Protein AF-A0A8X6HW70-F1 (afdb_monomer)

Mean predicted aligned error: 6.81 Å

Foldseek 3Di:
DDPALAKEWEWEWDDDPQWTKIFTKIWDADPVPGIDIGTLDIDTWNDQALVRLVVVVCVSCVVVVNPSRYPYYDYPPDCSNVNDPPPPPPPPPD

Secondary structure (DSSP, 8-state):
----S-EEEEE--EEETTEEEEEEEEEEEETTTEEEEEEEEEEEES---HHHHHHHHHHHHHHTT-GGGEEEEE--S-HHHH------S-SS--

Sequence (94 aa):
MIKSNCITILNDASNHGNKKIYPIVMRYFQPYVGVQVKILDLQDQPGETSDINVNYLNQVLTNNNLTAKVVAFCGDNANVNFGGAALGEELTMR

Nearest PDB structures (foldseek):
  8qlp-assembly1_J  TM=4.579E-01  e=4.778E-02  Bacillales bacterium
  4nca-assembly1_A  TM=5.567E-01  e=1.914E+00  Thermus thermophilus
  3u3g-assembly3_C  TM=4.073E-01  e=6.609E-01  uncultured organism
  2g3t-assembly1_A  TM=2.672E-01  e=4.834E-01  Homo sapiens
  2fxf-assembly1_B  TM=2.689E-01  e=1.090E+00  Homo sapiens

Structure (mmCIF, N/CA/C/O backbone):
data_AF-A0A8X6HW70-F1
#
_entry.id   AF-A0A8X6HW70-F1
#
loop_
_atom_site.group_PDB
_atom_site.id
_atom_site.type_symbol
_atom_site.label_atom_id
_atom_site.label_alt_id
_atom_site.label_comp_id
_atom_site.label_asym_id
_ato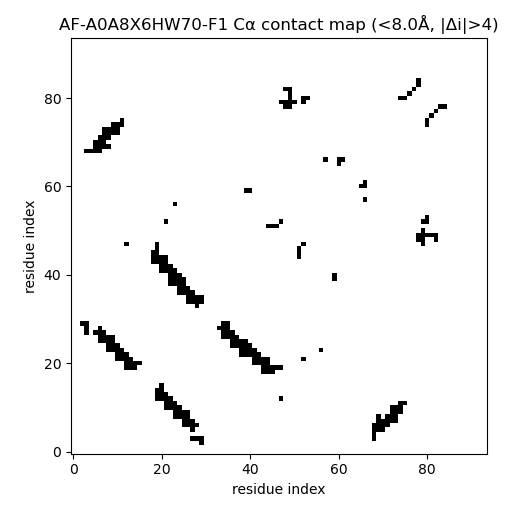m_site.label_entity_id
_atom_site.label_seq_id
_atom_site.pdbx_PDB_ins_code
_atom_site.Cartn_x
_atom_site.Cartn_y
_atom_site.Cartn_z
_atom_site.occupancy
_atom_site.B_iso_or_equiv
_atom_site.auth_seq_id
_atom_site.auth_comp_id
_atom_site.auth_asym_id
_atom_site.auth_atom_id
_atom_site.pdbx_PDB_model_num
ATOM 1 N N . MET A 1 1 ? -19.087 4.559 2.712 1.00 57.62 1 MET A N 1
ATOM 2 C CA . MET A 1 1 ? -17.918 5.104 3.440 1.00 57.62 1 MET A CA 1
ATOM 3 C C . MET A 1 1 ? -17.355 4.061 4.396 1.00 57.62 1 MET A C 1
ATOM 5 O O . MET A 1 1 ? -18.130 3.396 5.077 1.00 57.62 1 MET A O 1
ATOM 9 N N . ILE A 1 2 ? -16.029 3.906 4.435 1.00 71.75 2 ILE A N 1
ATOM 10 C CA . ILE A 1 2 ? -15.323 2.970 5.327 1.00 71.75 2 ILE A CA 1
ATOM 11 C C . ILE A 1 2 ? -15.385 3.498 6.768 1.00 71.75 2 ILE A C 1
ATOM 13 O O . ILE A 1 2 ? -14.785 4.528 7.082 1.00 71.75 2 ILE A O 1
ATOM 17 N N . LYS A 1 3 ? -16.104 2.785 7.646 1.00 78.06 3 LYS A N 1
ATOM 18 C CA . LYS A 1 3 ? -16.252 3.089 9.085 1.00 78.06 3 LYS A CA 1
ATOM 19 C C . LYS A 1 3 ? -15.080 2.545 9.920 1.00 78.06 3 LYS A C 1
ATOM 21 O O . LYS A 1 3 ? -15.288 1.953 10.971 1.00 78.06 3 LYS A O 1
ATOM 26 N N . SER A 1 4 ? -13.858 2.697 9.420 1.00 85.31 4 SER A N 1
ATOM 27 C CA . SER A 1 4 ? -12.634 2.370 10.154 1.00 85.31 4 SER A CA 1
ATOM 28 C C . SER A 1 4 ? -11.713 3.584 10.171 1.00 85.31 4 SER A C 1
ATOM 30 O O . SER A 1 4 ? -11.683 4.357 9.203 1.00 85.31 4 SER A O 1
ATOM 32 N N . ASN A 1 5 ? -10.982 3.733 11.275 1.00 89.94 5 ASN A N 1
ATOM 33 C CA . ASN A 1 5 ? -9.925 4.730 11.441 1.00 89.94 5 ASN A CA 1
ATOM 34 C C . ASN A 1 5 ? -8.583 4.223 10.904 1.00 89.94 5 ASN A C 1
ATOM 36 O O . ASN A 1 5 ? -7.764 5.027 10.481 1.00 89.94 5 ASN A O 1
ATOM 40 N N . CYS A 1 6 ? -8.396 2.901 10.873 1.00 95.38 6 CYS A N 1
ATOM 41 C CA . CYS A 1 6 ? -7.152 2.261 10.465 1.00 95.38 6 CYS A CA 1
ATOM 42 C C . CYS A 1 6 ? -7.420 1.276 9.328 1.00 95.38 6 CYS A C 1
ATOM 44 O O . CYS A 1 6 ? -8.351 0.462 9.403 1.00 95.38 6 CYS A O 1
ATOM 46 N N . ILE A 1 7 ? -6.604 1.339 8.282 1.00 96.88 7 ILE A N 1
ATOM 47 C CA . ILE A 1 7 ? -6.639 0.405 7.159 1.00 96.88 7 ILE A CA 1
ATOM 48 C C . ILE A 1 7 ? -5.229 -0.108 6.866 1.00 96.88 7 ILE A C 1
ATOM 50 O O . ILE A 1 7 ? -4.239 0.610 7.015 1.00 96.88 7 ILE A O 1
ATOM 54 N N . THR A 1 8 ? -5.147 -1.359 6.432 1.00 97.69 8 THR A N 1
ATOM 55 C CA . THR A 1 8 ? -3.946 -1.932 5.825 1.00 97.69 8 THR A CA 1
ATOM 56 C C . THR A 1 8 ? -4.147 -1.977 4.320 1.00 97.69 8 THR A C 1
ATOM 58 O O . THR A 1 8 ? -5.196 -2.438 3.867 1.00 97.69 8 THR A O 1
ATOM 61 N N . ILE A 1 9 ? -3.152 -1.537 3.560 1.00 97.06 9 ILE A N 1
ATOM 62 C CA . ILE A 1 9 ? -3.104 -1.749 2.116 1.00 97.06 9 ILE A CA 1
ATOM 63 C C . ILE A 1 9 ? -2.374 -3.056 1.840 1.00 97.06 9 ILE A C 1
ATOM 65 O O . ILE A 1 9 ? -1.312 -3.304 2.406 1.00 97.06 9 ILE A O 1
ATOM 69 N N . LEU A 1 10 ? -2.969 -3.896 1.004 1.00 95.38 10 LEU A N 1
ATOM 70 C CA . LEU A 1 10 ? -2.357 -5.092 0.448 1.00 95.38 10 LEU A CA 1
ATOM 71 C C . LEU A 1 10 ? -2.187 -4.823 -1.046 1.00 95.38 10 LEU A C 1
ATOM 73 O O . LEU A 1 10 ? -3.165 -4.505 -1.726 1.00 95.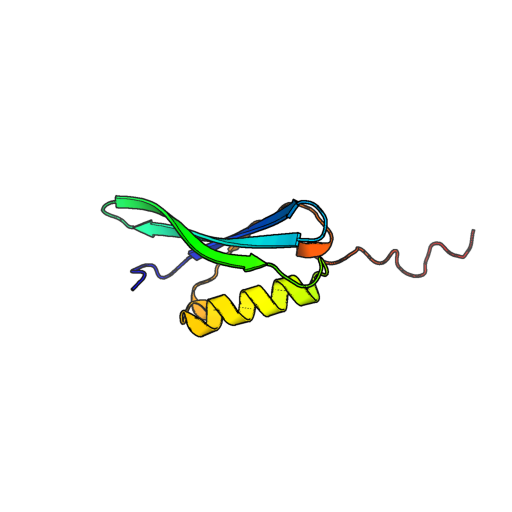38 10 LEU A O 1
ATOM 77 N N . ASN A 1 11 ? -0.954 -4.904 -1.519 1.00 90.50 11 ASN A N 1
ATOM 78 C CA . ASN A 1 11 ? -0.592 -4.650 -2.899 1.00 90.50 11 ASN A CA 1
ATOM 79 C C . ASN A 1 11 ? 0.133 -5.868 -3.452 1.00 90.50 11 ASN A C 1
ATOM 81 O O . ASN A 1 11 ? 1.004 -6.432 -2.791 1.00 90.50 11 ASN A O 1
ATOM 85 N N . ASP A 1 12 ? -0.234 -6.242 -4.664 1.00 85.88 12 ASP A N 1
ATOM 86 C CA . ASP A 1 12 ? 0.426 -7.286 -5.434 1.00 85.88 12 ASP A CA 1
ATOM 87 C C . ASP A 1 12 ? 0.574 -6.782 -6.873 1.00 85.88 12 ASP A C 1
ATOM 89 O O . ASP A 1 12 ? -0.096 -5.824 -7.271 1.00 85.88 12 ASP A O 1
ATOM 93 N N . ALA A 1 13 ? 1.445 -7.409 -7.649 1.00 84.12 13 ALA A N 1
ATOM 94 C CA . ALA A 1 13 ? 1.614 -7.124 -9.064 1.00 84.12 13 ALA A CA 1
ATOM 95 C C . ALA A 1 13 ? 1.445 -8.422 -9.852 1.00 84.12 13 ALA A C 1
ATOM 97 O O . ALA A 1 13 ? 2.194 -9.384 -9.684 1.00 84.12 13 ALA A O 1
ATOM 98 N N . SER A 1 14 ? 0.448 -8.458 -10.735 1.00 82.44 14 SER A N 1
ATOM 99 C CA . SER A 1 14 ? 0.231 -9.598 -11.620 1.00 82.44 14 SER A CA 1
ATOM 100 C C . SER A 1 14 ? 0.753 -9.307 -13.018 1.00 82.44 14 SER A C 1
ATOM 102 O O . SER A 1 14 ? 0.397 -8.309 -13.649 1.00 82.44 14 SER A O 1
ATOM 104 N N . ASN A 1 15 ? 1.557 -10.241 -13.518 1.00 83.69 15 ASN A N 1
ATOM 105 C CA . ASN A 1 15 ? 2.150 -10.198 -14.842 1.00 83.69 15 ASN A CA 1
ATOM 106 C C . ASN A 1 15 ? 1.438 -11.149 -15.795 1.00 83.69 15 ASN A C 1
ATOM 108 O O . ASN A 1 15 ? 1.516 -12.367 -15.633 1.00 83.69 15 ASN A O 1
ATOM 112 N N . HIS A 1 16 ? 0.792 -10.604 -16.828 1.00 80.19 16 HIS A N 1
ATOM 113 C CA . HIS A 1 16 ? 0.216 -11.406 -17.906 1.00 80.19 16 HIS A CA 1
ATOM 114 C C . HIS A 1 16 ? 0.622 -10.860 -19.279 1.00 80.19 16 HIS A C 1
ATOM 116 O O . HIS A 1 16 ? 0.032 -9.913 -19.807 1.00 80.19 16 HIS A O 1
ATOM 122 N N . GLY A 1 17 ? 1.659 -11.466 -19.863 1.00 82.81 17 GLY A N 1
ATOM 123 C CA . GLY A 1 17 ? 2.299 -10.945 -21.071 1.00 82.81 17 GLY A CA 1
ATOM 124 C C . GLY A 1 17 ? 2.894 -9.559 -20.807 1.00 82.81 17 GLY A C 1
ATOM 125 O O . GLY A 1 17 ? 3.690 -9.396 -19.885 1.00 82.81 17 GLY A O 1
ATOM 126 N N . ASN A 1 18 ? 2.472 -8.561 -21.588 1.00 77.12 18 ASN A N 1
ATOM 127 C CA . ASN A 1 18 ? 2.913 -7.170 -21.428 1.00 77.12 18 ASN A CA 1
ATOM 128 C C . ASN A 1 18 ? 2.054 -6.351 -20.450 1.00 77.12 18 ASN A C 1
ATOM 130 O O . ASN A 1 18 ? 2.385 -5.196 -20.203 1.00 77.12 18 ASN A O 1
ATOM 134 N N . LYS A 1 19 ? 0.959 -6.911 -19.916 1.00 83.12 19 LYS A N 1
ATOM 135 C CA . LYS A 1 19 ? 0.072 -6.204 -18.982 1.00 83.12 19 LYS A CA 1
ATOM 136 C C . LYS A 1 19 ? 0.554 -6.364 -17.551 1.00 83.12 19 LYS A C 1
ATOM 138 O O . LYS A 1 19 ? 0.884 -7.483 -17.140 1.00 83.12 19 LYS A O 1
ATOM 143 N N . LYS A 1 20 ? 0.548 -5.258 -16.810 1.00 86.69 20 LYS A N 1
ATOM 144 C CA . LYS A 1 20 ? 0.996 -5.170 -15.419 1.00 86.69 20 LYS A CA 1
ATOM 145 C C . LYS A 1 20 ? -0.199 -4.763 -14.577 1.00 86.69 20 LYS A C 1
ATOM 147 O O . LYS A 1 20 ? -0.530 -3.588 -14.480 1.00 86.69 20 LYS A O 1
ATOM 152 N N . ILE A 1 21 ? -0.909 -5.745 -14.036 1.00 89.56 21 ILE A N 1
ATOM 153 C CA . ILE A 1 21 ? -2.163 -5.503 -13.323 1.00 89.56 21 ILE A CA 1
ATOM 154 C C . ILE A 1 21 ? -1.869 -5.326 -11.835 1.00 89.56 21 ILE A C 1
ATOM 156 O O . ILE A 1 21 ? -1.320 -6.227 -11.201 1.00 89.56 21 ILE A O 1
ATOM 160 N N . TYR A 1 22 ? -2.304 -4.197 -11.278 1.00 89.50 22 TYR A N 1
ATOM 161 C CA . TYR A 1 22 ? -2.107 -3.832 -9.877 1.00 89.50 22 TYR A CA 1
ATOM 162 C C . TYR A 1 22 ? -3.429 -3.845 -9.107 1.00 89.50 22 TYR A C 1
ATOM 164 O O . TYR A 1 22 ? -4.215 -2.891 -9.207 1.00 89.50 22 TYR A O 1
ATOM 172 N N . PRO A 1 23 ? -3.710 -4.911 -8.337 1.00 92.62 23 PRO A N 1
ATOM 173 C CA . PRO A 1 23 ? -4.751 -4.883 -7.321 1.00 92.62 23 PRO A CA 1
ATOM 174 C C . PRO A 1 23 ? -4.321 -4.028 -6.123 1.00 92.62 23 PRO A C 1
ATOM 176 O O . PRO A 1 23 ? -3.419 -4.398 -5.375 1.00 92.62 23 PRO A O 1
ATOM 179 N N . ILE A 1 24 ? -5.048 -2.940 -5.864 1.00 94.62 24 ILE A N 1
ATOM 180 C CA . ILE A 1 24 ? -4.975 -2.244 -4.576 1.00 94.62 24 ILE A CA 1
ATOM 181 C C . ILE A 1 24 ? -6.104 -2.778 -3.712 1.00 94.62 24 ILE A C 1
ATOM 183 O O . ILE A 1 24 ? -7.284 -2.505 -3.941 1.00 94.62 24 ILE A O 1
ATOM 187 N N . VAL A 1 25 ? -5.744 -3.546 -2.692 1.00 95.94 25 VAL A N 1
ATOM 188 C CA . VAL A 1 25 ? -6.693 -4.145 -1.760 1.00 95.94 25 VAL A CA 1
ATOM 189 C C . VAL A 1 25 ? -6.566 -3.454 -0.413 1.00 95.94 25 VAL A C 1
ATOM 191 O O . VAL A 1 25 ? -5.478 -3.144 0.060 1.00 95.94 25 VAL A O 1
ATOM 194 N N . MET A 1 26 ? -7.695 -3.225 0.243 1.00 95.88 26 MET A N 1
ATOM 195 C CA . MET A 1 26 ? -7.731 -2.736 1.610 1.00 95.88 26 MET A CA 1
ATOM 196 C C . MET A 1 26 ? -8.234 -3.813 2.563 1.00 95.88 26 MET A C 1
ATOM 198 O O . MET A 1 26 ? -9.180 -4.549 2.268 1.00 95.88 26 MET A O 1
ATOM 202 N N . ARG A 1 27 ? -7.651 -3.840 3.757 1.00 97.38 27 ARG A N 1
ATOM 203 C CA . ARG A 1 27 ? -8.118 -4.640 4.884 1.00 97.38 27 ARG A CA 1
ATOM 204 C C . ARG A 1 27 ? -8.388 -3.746 6.083 1.00 97.38 27 ARG A C 1
ATOM 206 O O . ARG A 1 27 ? -7.561 -2.908 6.437 1.00 97.38 27 ARG A O 1
ATOM 213 N N . TYR A 1 28 ? -9.539 -3.925 6.718 1.00 96.31 28 TYR A N 1
ATOM 214 C CA . TYR A 1 28 ? -9.917 -3.188 7.923 1.00 96.31 28 TYR A CA 1
ATOM 215 C C . TYR A 1 28 ? -10.799 -4.037 8.834 1.00 96.31 28 TYR A C 1
ATOM 217 O O . TYR A 1 28 ? -11.406 -5.012 8.397 1.00 96.31 28 TYR A O 1
ATOM 225 N N . PHE A 1 29 ? -10.874 -3.670 10.109 1.00 95.19 29 PHE A N 1
ATOM 226 C CA . PHE A 1 29 ? -11.753 -4.328 11.069 1.00 95.19 29 PHE A CA 1
ATOM 227 C C . PHE A 1 29 ? -13.047 -3.532 11.243 1.00 95.19 29 PHE A C 1
ATOM 229 O O . PHE A 1 29 ? -13.022 -2.309 11.379 1.00 95.19 29 PHE A O 1
ATOM 236 N N . GLN A 1 30 ? -14.182 -4.227 11.253 1.00 93.88 30 GLN A N 1
ATOM 237 C CA . GLN A 1 30 ? -15.488 -3.665 11.564 1.00 93.88 30 GLN A CA 1
ATOM 238 C C . GLN A 1 30 ? -16.087 -4.428 12.757 1.00 93.88 30 GLN A C 1
ATOM 240 O O . GLN A 1 30 ? -16.354 -5.616 12.613 1.00 93.88 30 GLN A O 1
ATOM 245 N N . PRO A 1 31 ? -16.369 -3.785 13.908 1.00 91.00 31 PRO A N 1
ATOM 246 C CA . PRO A 1 31 ? -16.689 -4.486 15.161 1.00 91.00 31 PRO A CA 1
ATOM 247 C C . PRO A 1 31 ? -17.810 -5.530 15.089 1.00 91.00 31 PRO A C 1
ATOM 249 O O . PRO A 1 31 ? -17.725 -6.568 15.731 1.00 91.00 31 PRO A O 1
ATOM 252 N N . TYR A 1 32 ? -18.838 -5.273 14.282 1.00 93.38 32 TYR A N 1
ATOM 253 C CA . TYR A 1 32 ? -20.020 -6.136 14.176 1.00 93.38 32 TYR A CA 1
ATOM 254 C C . TYR A 1 32 ? -19.969 -7.131 13.007 1.00 93.38 32 TYR A C 1
ATOM 256 O O . TYR A 1 32 ? -20.903 -7.901 12.826 1.00 93.38 32 TYR A O 1
ATOM 264 N N . VAL A 1 33 ? -18.918 -7.082 12.183 1.00 94.44 33 VAL A N 1
ATOM 265 C CA . VAL A 1 33 ? -18.774 -7.926 10.978 1.00 94.44 33 VAL A CA 1
ATOM 266 C C . VAL A 1 33 ? -17.456 -8.711 10.996 1.00 94.44 33 VAL A C 1
ATOM 268 O O . VAL A 1 33 ? -17.346 -9.762 10.377 1.00 94.44 33 VAL A O 1
ATOM 271 N N . GLY A 1 34 ? -16.455 -8.226 11.728 1.00 94.88 34 GLY A N 1
ATOM 272 C CA . GLY A 1 34 ? -15.108 -8.774 11.763 1.00 94.88 34 GLY A CA 1
ATOM 273 C C . GLY A 1 34 ? -14.183 -8.119 10.739 1.00 94.88 34 GLY A C 1
ATOM 274 O O . GLY A 1 34 ? -14.331 -6.947 10.380 1.00 94.88 34 GLY A O 1
ATOM 275 N N . VAL A 1 35 ? -13.185 -8.876 10.288 1.00 95.94 35 VAL A N 1
ATOM 276 C CA . VAL A 1 35 ? -12.229 -8.420 9.273 1.00 95.94 35 VAL A CA 1
ATOM 277 C C . VAL A 1 35 ? -12.934 -8.304 7.927 1.00 95.94 35 VAL A C 1
ATOM 279 O O . VAL A 1 35 ? -13.675 -9.189 7.512 1.00 95.94 35 VAL A O 1
ATOM 282 N N . GLN A 1 36 ? -12.702 -7.194 7.242 1.00 96.56 36 GLN A N 1
ATOM 283 C CA . GLN A 1 36 ? -13.193 -6.916 5.903 1.00 96.56 36 GLN A CA 1
ATOM 284 C C . GLN A 1 36 ? -12.002 -6.771 4.966 1.00 96.56 36 GLN A C 1
ATOM 286 O O . GLN A 1 36 ? -11.032 -6.089 5.300 1.00 96.56 36 GLN A O 1
ATOM 291 N N . VAL A 1 37 ? -12.095 -7.393 3.793 1.00 96.56 37 VAL A N 1
ATOM 292 C CA . VAL A 1 37 ? -11.112 -7.287 2.710 1.00 96.56 37 VAL A CA 1
ATOM 293 C C . VAL A 1 37 ? -11.857 -6.845 1.461 1.00 96.56 37 VAL A C 1
ATOM 295 O O . VAL A 1 37 ? -12.870 -7.448 1.105 1.00 96.56 37 VAL A O 1
ATOM 298 N N . LYS A 1 38 ? -11.411 -5.757 0.833 1.00 94.69 38 LYS A N 1
ATOM 299 C CA . LYS A 1 38 ? -12.070 -5.174 -0.341 1.00 94.69 38 LYS A CA 1
ATOM 300 C C . LYS A 1 38 ? -11.043 -4.709 -1.358 1.00 94.69 38 LYS A C 1
ATOM 302 O O . LYS A 1 38 ? -10.043 -4.115 -0.975 1.00 94.69 38 LYS A O 1
ATOM 307 N N . ILE A 1 39 ? -11.321 -4.935 -2.638 1.00 95.00 39 ILE A N 1
ATOM 308 C CA . ILE A 1 39 ? -10.562 -4.324 -3.731 1.00 95.00 39 ILE A CA 1
ATOM 309 C C . ILE A 1 39 ? -10.977 -2.851 -3.797 1.00 95.00 39 ILE A C 1
ATOM 311 O O . ILE A 1 39 ? -12.169 -2.557 -3.896 1.00 95.00 39 ILE A O 1
ATOM 315 N N . LEU A 1 40 ? -10.009 -1.947 -3.664 1.00 94.81 40 LEU A N 1
ATOM 316 C CA . LEU A 1 40 ? -10.207 -0.512 -3.865 1.00 94.81 40 LEU A CA 1
ATOM 317 C C . LEU A 1 40 ? -10.161 -0.169 -5.347 1.00 94.81 40 LEU A C 1
ATOM 319 O O . LEU A 1 40 ? -11.018 0.572 -5.817 1.00 94.81 40 LEU A O 1
ATOM 323 N N . ASP A 1 41 ? -9.169 -0.708 -6.053 1.00 95.25 41 ASP A N 1
ATOM 324 C CA . ASP A 1 41 ? -9.015 -0.521 -7.489 1.00 95.25 41 ASP A CA 1
ATOM 325 C C . ASP A 1 41 ? -8.193 -1.663 -8.105 1.00 95.25 41 ASP A C 1
ATOM 327 O O . ASP A 1 41 ? -7.446 -2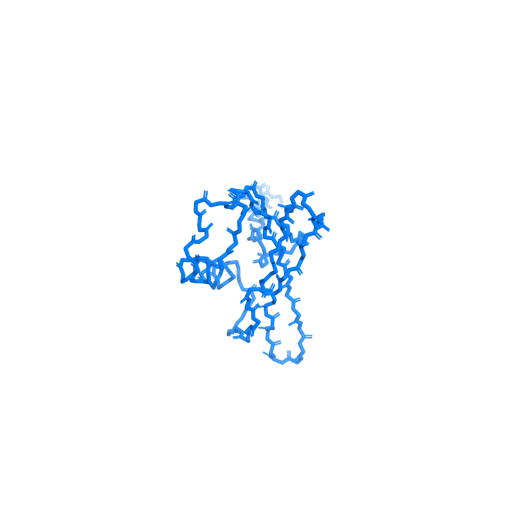.360 -7.409 1.00 95.25 41 ASP A O 1
ATOM 331 N N . LEU A 1 42 ? -8.354 -1.859 -9.411 1.00 93.06 42 LEU A N 1
ATOM 332 C CA . LEU A 1 42 ? -7.649 -2.855 -10.208 1.00 93.06 42 LEU A CA 1
ATOM 333 C C . LEU A 1 42 ? -7.401 -2.278 -11.603 1.00 93.06 42 LEU A C 1
ATOM 335 O O . LEU A 1 42 ? -8.328 -2.194 -12.410 1.00 93.06 42 LEU A O 1
ATOM 339 N N . GLN A 1 43 ? -6.155 -1.913 -11.897 1.00 92.38 43 GLN A N 1
ATOM 340 C CA . GLN A 1 43 ? -5.797 -1.300 -13.177 1.00 92.38 43 GLN A CA 1
ATOM 341 C C . GLN A 1 43 ? -4.515 -1.881 -13.762 1.00 92.38 43 GLN A C 1
ATOM 343 O O . GLN A 1 43 ? -3.640 -2.358 -13.039 1.00 92.38 43 GLN A O 1
ATOM 348 N N . ASP A 1 44 ? -4.432 -1.820 -15.089 1.00 92.81 44 ASP A N 1
ATOM 349 C CA . ASP A 1 44 ? -3.203 -2.049 -15.844 1.00 92.81 44 ASP A CA 1
ATOM 350 C C . ASP A 1 44 ? -2.306 -0.809 -15.741 1.00 92.81 44 ASP A C 1
ATOM 352 O O . ASP A 1 44 ? -2.790 0.319 -15.855 1.00 92.81 44 ASP A O 1
ATOM 356 N N . GLN A 1 45 ? -1.014 -1.016 -15.521 1.00 92.69 45 GLN A N 1
ATOM 357 C CA . GLN A 1 45 ? -0.008 0.031 -15.409 1.00 92.69 45 GLN A CA 1
ATOM 358 C C . GLN A 1 45 ? 1.045 -0.117 -16.514 1.00 92.69 45 GLN A C 1
ATOM 360 O O . GLN A 1 45 ? 1.329 -1.223 -16.973 1.00 92.69 45 GLN A O 1
ATOM 365 N N . PRO A 1 46 ? 1.684 0.985 -16.939 1.00 89.25 46 PRO A N 1
ATOM 366 C CA . PRO A 1 46 ? 2.635 0.961 -18.049 1.00 89.25 46 PRO A CA 1
ATOM 367 C C . PRO A 1 46 ? 3.950 0.216 -17.746 1.00 89.25 46 PRO A C 1
ATOM 369 O O . PRO A 1 46 ? 4.759 0.030 -18.654 1.00 89.25 46 PRO A O 1
ATOM 372 N N . GLY A 1 47 ? 4.199 -0.195 -16.498 1.00 88.00 47 GLY A N 1
ATOM 373 C CA . GLY A 1 47 ? 5.427 -0.876 -16.087 1.00 88.00 47 GLY A CA 1
ATOM 374 C C . GLY A 1 47 ? 5.432 -1.273 -14.609 1.00 88.00 47 GLY A C 1
ATOM 375 O O . GLY A 1 47 ? 4.430 -1.097 -13.922 1.00 88.00 47 GLY A O 1
ATOM 376 N N . GLU A 1 48 ? 6.577 -1.784 -14.133 1.00 84.12 48 GLU A N 1
ATOM 377 C CA . GLU A 1 48 ? 6.737 -2.348 -12.778 1.00 84.12 48 GLU A CA 1
ATOM 378 C C . GLU A 1 48 ? 7.791 -1.663 -11.905 1.00 84.12 48 GLU A C 1
ATOM 380 O O . GLU A 1 48 ? 8.480 -2.299 -11.105 1.00 84.12 48 GLU A O 1
ATOM 385 N N . THR A 1 49 ? 7.950 -0.351 -12.046 1.00 89.00 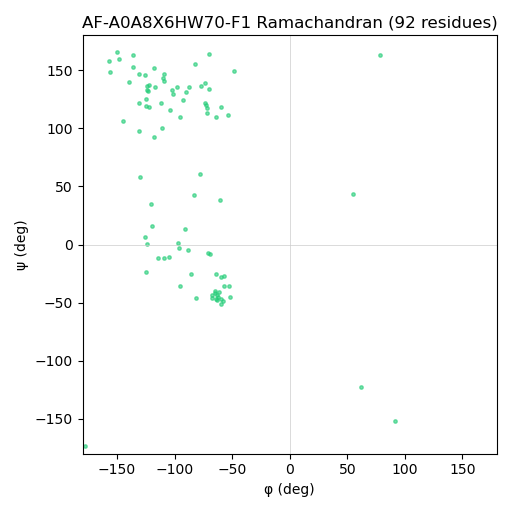49 THR A N 1
ATOM 386 C CA . THR A 1 49 ? 8.837 0.395 -11.148 1.00 89.00 49 THR A CA 1
ATOM 387 C C . THR A 1 49 ? 8.127 0.738 -9.840 1.00 89.00 49 THR A C 1
ATOM 389 O O . THR A 1 49 ? 6.901 0.873 -9.793 1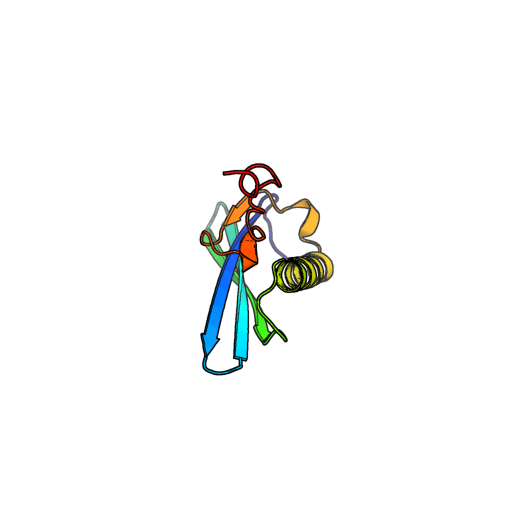.00 89.00 49 THR A O 1
ATOM 392 N N . SER A 1 50 ? 8.908 0.933 -8.776 1.00 89.38 50 SER A N 1
ATOM 393 C CA . SER A 1 50 ? 8.396 1.425 -7.493 1.00 89.38 50 SER A CA 1
ATOM 394 C C . SER A 1 50 ? 7.683 2.767 -7.622 1.00 89.38 50 SER A C 1
ATOM 396 O O . SER A 1 50 ? 6.664 2.980 -6.973 1.00 89.38 50 SER A O 1
ATOM 398 N N . ASP A 1 51 ? 8.161 3.644 -8.505 1.00 92.25 51 ASP A N 1
ATOM 399 C CA . ASP A 1 51 ? 7.559 4.962 -8.714 1.00 92.25 51 ASP A CA 1
ATOM 400 C C . ASP A 1 51 ? 6.170 4.862 -9.349 1.00 92.25 51 ASP A C 1
ATOM 402 O O . ASP A 1 51 ? 5.242 5.538 -8.910 1.00 92.25 51 ASP A O 1
ATOM 406 N N . ILE A 1 52 ? 6.001 3.993 -10.356 1.00 92.00 52 ILE A N 1
ATOM 407 C CA . ILE A 1 52 ? 4.693 3.745 -10.982 1.00 92.00 52 ILE A CA 1
ATOM 408 C C . ILE A 1 52 ? 3.710 3.232 -9.924 1.00 92.00 52 ILE A C 1
ATOM 410 O O . ILE A 1 52 ? 2.604 3.759 -9.798 1.00 92.00 52 ILE A O 1
ATOM 414 N N . ASN A 1 53 ? 4.144 2.261 -9.120 1.00 91.00 53 ASN A N 1
ATOM 415 C CA . ASN A 1 53 ? 3.327 1.656 -8.075 1.00 91.00 53 ASN A CA 1
ATOM 416 C C . ASN A 1 53 ? 2.921 2.668 -6.984 1.00 91.00 53 ASN A C 1
ATOM 418 O O . ASN A 1 53 ? 1.742 2.794 -6.657 1.00 91.00 53 ASN A O 1
ATOM 422 N N . VAL A 1 54 ? 3.870 3.454 -6.462 1.00 92.44 54 VAL A N 1
ATOM 423 C CA . VAL A 1 54 ? 3.602 4.479 -5.436 1.00 92.44 54 VAL A CA 1
ATOM 424 C C . VAL A 1 54 ? 2.698 5.592 -5.970 1.00 92.44 54 VAL A C 1
ATOM 426 O O . VAL A 1 54 ? 1.794 6.035 -5.259 1.00 92.44 54 VAL A O 1
ATOM 429 N N . ASN A 1 55 ? 2.888 6.030 -7.217 1.00 94.88 55 ASN A N 1
ATOM 430 C CA . ASN A 1 55 ? 2.037 7.049 -7.835 1.00 94.88 55 ASN A CA 1
ATOM 431 C C . ASN A 1 55 ? 0.593 6.562 -7.993 1.00 94.88 55 ASN A C 1
ATOM 433 O O . ASN A 1 55 ? -0.339 7.270 -7.601 1.00 94.88 55 ASN A O 1
ATOM 437 N N . TYR A 1 56 ? 0.407 5.340 -8.499 1.00 95.00 56 TYR A N 1
ATOM 438 C CA . TYR A 1 56 ? -0.913 4.728 -8.623 1.00 95.00 56 TYR A CA 1
ATOM 439 C C . TYR A 1 56 ? -1.583 4.540 -7.253 1.00 95.00 56 TYR A C 1
ATOM 441 O O . TYR A 1 56 ? -2.737 4.934 -7.063 1.00 95.00 56 TYR A O 1
ATOM 449 N N . LEU A 1 57 ? -0.840 4.046 -6.256 1.00 94.75 57 LEU A N 1
ATOM 450 C CA . LEU A 1 57 ? -1.333 3.910 -4.888 1.00 94.75 57 LEU A CA 1
ATOM 451 C C . LEU A 1 57 ? -1.787 5.255 -4.304 1.00 94.75 57 LEU A C 1
ATOM 453 O O . LEU A 1 57 ? -2.896 5.359 -3.772 1.00 94.75 57 LEU A O 1
ATOM 457 N N . ASN A 1 58 ? -0.967 6.299 -4.433 1.00 95.56 58 ASN A N 1
ATOM 458 C CA . ASN A 1 58 ? -1.290 7.637 -3.940 1.00 95.56 58 ASN A CA 1
ATOM 459 C C . ASN A 1 58 ? -2.535 8.218 -4.614 1.00 95.56 58 ASN A C 1
ATOM 461 O O . ASN A 1 58 ? -3.373 8.816 -3.932 1.00 95.56 58 ASN A O 1
ATOM 465 N N . GLN A 1 59 ? -2.691 8.016 -5.924 1.00 96.81 59 GLN A N 1
ATOM 466 C CA . GLN A 1 59 ? -3.883 8.429 -6.658 1.00 96.81 59 GLN A CA 1
ATOM 467 C C . GLN A 1 59 ? -5.138 7.746 -6.099 1.00 96.81 59 GLN A C 1
ATOM 469 O O . GLN A 1 59 ? -6.106 8.426 -5.752 1.00 96.81 59 GLN A O 1
ATOM 474 N N . VAL A 1 60 ? -5.123 6.417 -5.953 1.00 95.62 60 VAL A N 1
ATOM 475 C CA . VAL A 1 60 ? -6.280 5.654 -5.456 1.00 95.62 60 VAL A CA 1
ATOM 476 C C . VAL A 1 60 ? -6.629 6.036 -4.018 1.00 95.62 60 VAL A C 1
ATOM 478 O O . VAL A 1 60 ? -7.804 6.254 -3.707 1.00 95.62 60 VAL A O 1
ATOM 481 N N . LEU A 1 61 ? -5.636 6.181 -3.137 1.00 95.81 61 LEU A N 1
ATOM 482 C CA . LEU A 1 61 ? -5.862 6.582 -1.746 1.00 95.81 61 LEU A CA 1
ATOM 483 C C . LEU A 1 61 ? -6.417 8.003 -1.628 1.00 95.81 61 LEU A C 1
ATOM 485 O O . LEU A 1 61 ? -7.341 8.230 -0.840 1.00 95.81 61 LEU A O 1
ATOM 489 N N . THR A 1 62 ? -5.893 8.940 -2.419 1.00 96.50 62 THR A N 1
ATOM 490 C CA . THR A 1 62 ? -6.327 10.343 -2.409 1.00 96.50 62 THR A CA 1
ATOM 491 C C . THR A 1 62 ? -7.750 10.474 -2.942 1.00 96.50 62 THR A C 1
ATOM 493 O O . THR A 1 62 ? -8.596 11.065 -2.274 1.00 96.50 62 THR A O 1
ATOM 496 N N . ASN A 1 63 ? -8.063 9.822 -4.066 1.00 95.62 63 ASN A N 1
ATOM 497 C CA . ASN A 1 63 ? -9.407 9.819 -4.655 1.00 95.62 63 ASN A CA 1
ATOM 498 C C . ASN A 1 63 ? -10.473 9.245 -3.707 1.00 95.62 63 ASN A C 1
ATOM 500 O O . ASN A 1 63 ? -11.639 9.632 -3.769 1.00 95.62 63 ASN A O 1
ATOM 504 N N . ASN A 1 64 ? -10.078 8.343 -2.803 1.00 93.00 64 ASN A N 1
ATOM 505 C CA . ASN A 1 64 ? -10.964 7.735 -1.812 1.00 93.00 64 ASN A CA 1
ATOM 506 C C . ASN A 1 64 ? -10.913 8.407 -0.425 1.00 93.00 64 ASN A C 1
ATOM 508 O O . ASN A 1 64 ? -11.614 7.960 0.487 1.00 93.00 64 ASN A O 1
ATOM 512 N N . ASN A 1 65 ? -10.124 9.473 -0.241 1.00 94.62 65 ASN A N 1
ATOM 513 C CA . ASN A 1 65 ? -9.899 10.142 1.049 1.00 94.62 65 ASN A CA 1
ATOM 514 C C . ASN A 1 65 ? -9.404 9.182 2.155 1.00 94.62 65 ASN A C 1
ATOM 516 O O . ASN A 1 65 ? -9.892 9.201 3.290 1.00 94.62 65 ASN A O 1
ATOM 520 N N . LEU A 1 66 ? -8.458 8.298 1.818 1.00 95.12 66 LEU A N 1
ATOM 521 C CA . LEU A 1 66 ? -7.963 7.237 2.706 1.00 95.12 66 LEU A CA 1
ATOM 522 C C . LEU A 1 66 ? -6.537 7.440 3.216 1.00 95.12 66 LEU A C 1
ATOM 524 O O . LEU A 1 66 ? -6.147 6.740 4.147 1.00 95.12 66 LEU A O 1
ATOM 528 N N . THR A 1 67 ? -5.780 8.392 2.670 1.00 95.12 67 THR A N 1
ATOM 529 C CA . THR A 1 67 ? -4.352 8.590 2.973 1.00 95.12 67 THR A CA 1
ATOM 530 C C . THR A 1 67 ? -4.069 8.679 4.477 1.00 95.12 67 THR A C 1
ATOM 532 O O . THR A 1 67 ? -3.200 7.977 4.981 1.00 95.12 67 THR A O 1
ATOM 535 N N . ALA A 1 68 ? -4.872 9.441 5.228 1.00 95.75 68 ALA A N 1
ATOM 536 C CA . ALA A 1 68 ? -4.705 9.614 6.677 1.00 95.75 68 ALA A CA 1
ATOM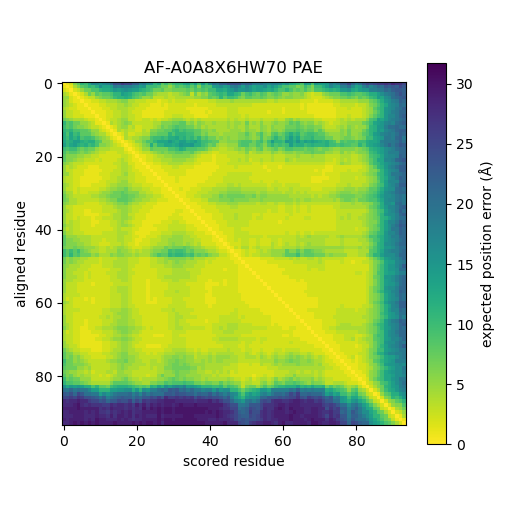 537 C C . ALA A 1 68 ? -5.061 8.373 7.526 1.00 95.75 68 ALA A C 1
ATOM 539 O O . ALA A 1 68 ? -4.878 8.388 8.740 1.00 95.75 68 ALA A O 1
ATOM 540 N N . LYS A 1 69 ? -5.613 7.317 6.916 1.00 95.81 69 LYS A N 1
ATOM 541 C CA . LYS A 1 69 ? -6.069 6.098 7.604 1.00 95.81 69 LYS A CA 1
ATOM 542 C C . LYS A 1 69 ? -5.128 4.911 7.415 1.00 95.81 69 LYS A C 1
ATOM 544 O O . LYS A 1 69 ? -5.337 3.873 8.046 1.00 95.81 69 LYS A O 1
ATOM 549 N N . VAL A 1 70 ? -4.148 5.013 6.516 1.00 96.62 70 VAL A N 1
ATOM 550 C CA . VAL A 1 70 ? -3.218 3.918 6.222 1.00 96.62 70 VAL A CA 1
ATOM 551 C C . VAL A 1 70 ? -2.243 3.765 7.384 1.00 96.62 70 VAL A C 1
ATOM 553 O O . VAL A 1 70 ? -1.503 4.687 7.701 1.00 96.62 70 VAL A O 1
ATOM 556 N N . VAL A 1 71 ? -2.241 2.589 8.013 1.00 97.00 71 VAL A N 1
ATOM 557 C CA . VAL A 1 71 ? -1.333 2.268 9.133 1.00 97.00 71 VAL A CA 1
ATOM 558 C C . VAL A 1 71 ? -0.340 1.159 8.797 1.00 97.00 71 VAL A C 1
ATOM 560 O O . VAL A 1 71 ? 0.591 0.912 9.555 1.00 97.00 71 VAL A O 1
ATOM 563 N N . ALA A 1 72 ? -0.554 0.461 7.682 1.00 96.19 72 ALA A N 1
ATOM 564 C CA . ALA A 1 72 ? 0.317 -0.607 7.219 1.00 96.19 72 ALA A CA 1
ATOM 565 C C . ALA A 1 72 ? 0.179 -0.800 5.706 1.00 96.19 72 ALA A C 1
ATOM 567 O O . ALA A 1 72 ? -0.910 -0.646 5.146 1.00 96.19 72 ALA A O 1
ATOM 568 N N . PHE A 1 73 ? 1.280 -1.202 5.081 1.00 94.44 73 PHE A N 1
ATOM 569 C CA . PHE A 1 73 ? 1.366 -1.641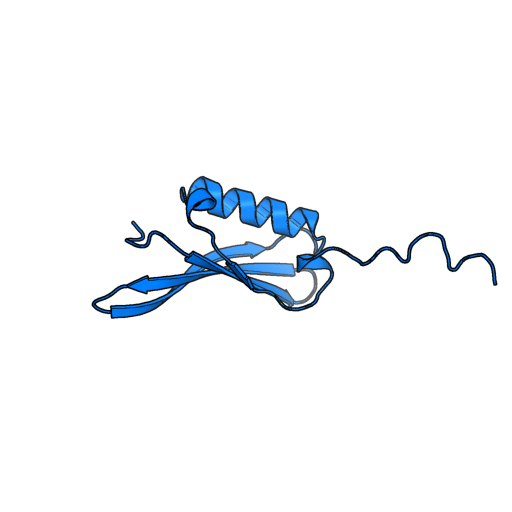 3.694 1.00 94.44 73 PHE A CA 1
ATOM 570 C C . PHE A 1 73 ? 1.944 -3.060 3.671 1.00 94.44 73 PHE A C 1
ATOM 572 O O . PHE A 1 73 ? 2.865 -3.365 4.428 1.00 94.44 73 PHE A O 1
ATOM 579 N N . CYS A 1 74 ? 1.382 -3.934 2.845 1.00 94.38 74 CYS A N 1
ATOM 580 C CA . CYS A 1 74 ? 1.791 -5.323 2.701 1.00 94.38 74 CYS A CA 1
ATOM 581 C C . CYS A 1 74 ? 1.962 -5.634 1.216 1.00 94.38 74 CYS A C 1
ATOM 583 O O . CYS A 1 74 ? 1.009 -5.501 0.454 1.00 94.38 74 CYS A O 1
ATOM 585 N N . GLY A 1 75 ? 3.164 -6.055 0.843 1.00 90.69 75 GLY A N 1
ATOM 586 C CA . GLY A 1 75 ? 3.518 -6.560 -0.478 1.00 90.69 75 GLY A CA 1
ATOM 587 C C . GLY A 1 75 ? 4.644 -7.582 -0.339 1.00 90.69 75 GLY A C 1
ATOM 588 O O . GLY A 1 75 ? 5.258 -7.689 0.730 1.00 90.69 75 GLY A O 1
ATOM 589 N N . ASP A 1 76 ? 4.894 -8.355 -1.389 1.00 88.69 76 ASP A N 1
ATOM 590 C CA . ASP A 1 76 ? 6.048 -9.247 -1.464 1.00 88.69 76 ASP A CA 1
ATOM 591 C C . ASP A 1 76 ? 7.360 -8.452 -1.605 1.00 88.69 76 ASP A C 1
ATOM 593 O O . ASP A 1 76 ? 7.359 -7.257 -1.916 1.00 88.69 76 ASP A O 1
ATOM 597 N N . ASN A 1 77 ? 8.498 -9.108 -1.352 1.00 88.25 77 ASN A N 1
ATOM 598 C CA . ASN A 1 77 ? 9.825 -8.487 -1.427 1.00 88.25 77 ASN A CA 1
ATOM 599 C C . ASN A 1 77 ? 10.306 -8.344 -2.882 1.00 88.25 77 ASN A C 1
ATOM 601 O O . ASN A 1 77 ? 11.314 -8.927 -3.284 1.00 88.25 77 ASN A O 1
ATOM 605 N N . ALA A 1 78 ? 9.549 -7.592 -3.671 1.00 87.06 78 ALA A N 1
ATOM 606 C CA . ALA A 1 78 ? 9.857 -7.259 -5.048 1.00 87.06 78 ALA A CA 1
ATOM 607 C C . ALA A 1 78 ? 10.241 -5.779 -5.171 1.00 87.06 78 ALA A C 1
ATOM 609 O O . ALA A 1 78 ? 9.688 -4.907 -4.492 1.00 87.06 78 ALA A O 1
ATOM 610 N N . ASN A 1 79 ? 11.154 -5.477 -6.098 1.00 88.12 79 ASN A N 1
ATOM 611 C CA . ASN A 1 79 ? 11.642 -4.112 -6.339 1.00 88.12 79 ASN A CA 1
ATOM 612 C C . ASN A 1 79 ? 10.510 -3.127 -6.683 1.00 88.12 79 ASN A C 1
ATOM 614 O O . ASN A 1 79 ? 10.619 -1.937 -6.411 1.00 88.12 79 ASN A O 1
ATOM 618 N N . VAL A 1 80 ? 9.408 -3.616 -7.250 1.00 86.88 80 VAL A N 1
ATOM 619 C CA . VAL A 1 80 ? 8.201 -2.831 -7.541 1.00 86.88 80 VAL A CA 1
ATOM 620 C C . VAL A 1 80 ? 7.512 -2.281 -6.284 1.00 86.88 80 VAL A C 1
ATOM 622 O O . VAL A 1 80 ? 6.824 -1.267 -6.351 1.00 86.88 80 VAL A O 1
ATOM 625 N N . ASN A 1 81 ? 7.685 -2.920 -5.125 1.00 87.88 81 ASN A N 1
ATOM 626 C CA . ASN A 1 81 ? 7.061 -2.494 -3.870 1.00 87.88 81 ASN A CA 1
ATOM 627 C C . ASN A 1 81 ? 7.982 -1.607 -3.027 1.00 87.88 81 ASN A C 1
ATOM 629 O O . ASN A 1 81 ? 7.501 -0.678 -2.383 1.00 87.88 81 ASN A O 1
ATOM 633 N N . PHE A 1 82 ? 9.290 -1.877 -3.029 1.00 85.44 82 PHE A N 1
ATOM 634 C CA . PHE A 1 82 ? 10.238 -1.247 -2.096 1.00 85.44 82 PHE A CA 1
ATOM 635 C C . PHE A 1 82 ? 11.411 -0.525 -2.771 1.00 85.44 82 PHE A C 1
ATOM 637 O O . PHE A 1 82 ? 12.251 0.054 -2.085 1.00 85.44 82 PHE A O 1
ATOM 644 N N . GLY A 1 83 ? 11.463 -0.531 -4.104 1.00 85.50 83 GLY A N 1
ATOM 645 C CA . GLY A 1 83 ? 12.638 -0.117 -4.863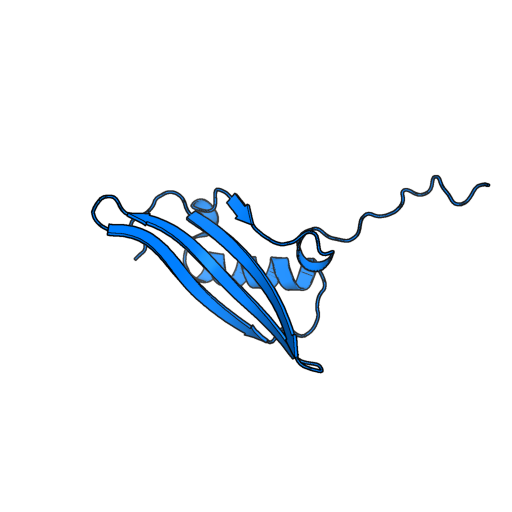 1.00 85.50 83 GLY A CA 1
ATOM 646 C C . GLY A 1 83 ? 13.705 -1.213 -4.892 1.00 85.50 83 GLY A C 1
ATOM 647 O O . GLY A 1 83 ? 13.677 -2.170 -4.119 1.00 85.50 83 GLY A O 1
ATOM 648 N N . GLY A 1 84 ? 14.651 -1.093 -5.822 1.00 81.12 84 GLY A N 1
ATOM 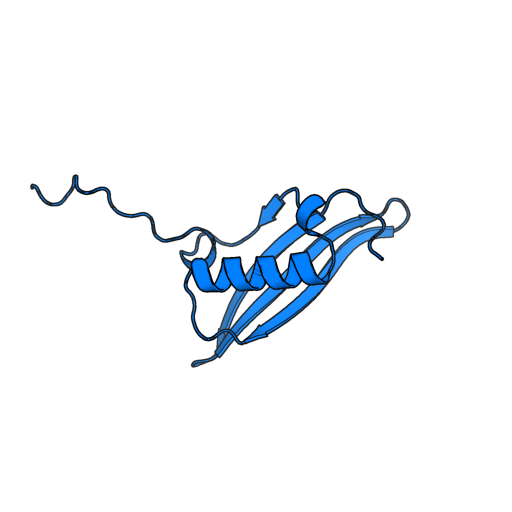649 C CA . GLY A 1 84 ? 15.846 -1.932 -5.799 1.00 81.12 84 GLY A CA 1
ATOM 650 C C . GLY A 1 84 ? 16.787 -1.479 -4.686 1.00 81.12 84 GLY A C 1
ATOM 651 O O . GLY A 1 84 ? 17.004 -0.281 -4.511 1.00 81.12 84 GLY A O 1
ATOM 652 N N . ALA A 1 85 ? 17.392 -2.424 -3.967 1.00 66.75 85 ALA A N 1
ATOM 653 C CA . ALA A 1 85 ? 18.563 -2.107 -3.163 1.00 66.75 85 ALA A CA 1
ATOM 654 C C . ALA A 1 85 ? 19.676 -1.673 -4.124 1.00 66.75 85 ALA A C 1
ATOM 656 O O . ALA A 1 85 ? 20.200 -2.492 -4.881 1.00 66.75 85 ALA A O 1
ATOM 657 N N . ALA A 1 86 ? 20.031 -0.388 -4.125 1.00 60.16 86 ALA A N 1
ATOM 658 C CA . ALA A 1 86 ? 21.312 0.002 -4.680 1.00 60.16 86 ALA A CA 1
ATOM 659 C C . ALA A 1 86 ? 22.369 -0.749 -3.862 1.00 60.16 86 ALA A C 1
ATOM 661 O O . ALA A 1 86 ? 22.453 -0.571 -2.645 1.00 60.16 86 ALA A O 1
ATOM 662 N N . LEU A 1 87 ? 23.152 -1.616 -4.508 1.00 56.25 87 LEU A N 1
ATOM 663 C CA . LEU A 1 87 ? 24.473 -1.926 -3.980 1.00 56.25 87 LEU A CA 1
ATOM 664 C C . LEU A 1 87 ? 25.125 -0.556 -3.818 1.00 56.25 87 LEU A C 1
ATOM 666 O O . LEU A 1 87 ? 25.318 0.139 -4.816 1.00 56.25 87 LEU A O 1
ATOM 670 N N . GLY A 1 88 ? 25.356 -0.122 -2.577 1.00 46.53 88 GLY A N 1
ATOM 671 C CA . GLY A 1 88 ? 26.158 1.072 -2.341 1.00 46.53 88 GLY A CA 1
ATOM 672 C C . GLY A 1 88 ? 27.435 0.963 -3.173 1.00 46.53 88 GLY A C 1
ATOM 673 O O . GLY A 1 88 ? 27.895 -0.149 -3.446 1.00 46.53 88 GLY A O 1
ATOM 674 N N . GLU A 1 89 ? 27.983 2.094 -3.604 1.00 51.84 89 GLU A N 1
ATOM 675 C CA . GLU A 1 89 ? 29.227 2.226 -4.378 1.00 51.84 89 GLU A CA 1
ATOM 676 C C . GLU A 1 89 ? 30.486 1.686 -3.643 1.00 51.84 89 GLU A C 1
ATOM 678 O O . GLU A 1 89 ? 31.565 2.258 -3.722 1.00 51.84 89 GLU A O 1
ATOM 683 N N . GLU A 1 90 ? 30.383 0.577 -2.913 1.00 48.47 90 GLU A N 1
ATOM 684 C CA . GLU A 1 90 ? 31.423 -0.038 -2.090 1.00 48.47 90 GLU A CA 1
ATOM 685 C C . GLU A 1 90 ? 31.761 -1.474 -2.543 1.00 48.47 90 GLU A C 1
ATOM 687 O O . GLU A 1 90 ? 32.389 -2.240 -1.817 1.00 48.47 90 GLU A O 1
ATOM 692 N N . LEU A 1 91 ? 31.365 -1.869 -3.761 1.00 47.72 91 LEU A N 1
ATOM 693 C CA . LEU A 1 91 ? 31.748 -3.165 -4.350 1.00 47.72 91 LEU A CA 1
ATOM 694 C C . LEU A 1 91 ? 32.405 -3.077 -5.736 1.00 47.72 91 LEU A C 1
ATOM 696 O O . LEU A 1 91 ? 32.742 -4.108 -6.309 1.00 47.72 91 LEU A O 1
ATOM 700 N N . THR A 1 92 ? 32.693 -1.876 -6.244 1.00 43.38 92 THR A N 1
ATOM 701 C CA . THR A 1 92 ? 33.456 -1.670 -7.495 1.00 43.38 92 THR A CA 1
ATOM 702 C C . THR A 1 92 ? 34.974 -1.533 -7.290 1.00 43.38 92 THR A C 1
ATOM 704 O O . THR A 1 92 ? 35.683 -1.140 -8.210 1.00 43.38 92 THR A O 1
ATOM 707 N N . MET A 1 93 ? 35.494 -1.871 -6.104 1.00 44.56 93 MET A N 1
ATOM 708 C CA . MET A 1 93 ? 36.932 -1.852 -5.778 1.00 44.56 93 MET A CA 1
ATOM 709 C C . MET A 1 93 ? 37.381 -3.181 -5.143 1.00 44.56 93 MET A C 1
ATOM 711 O O . MET A 1 93 ? 37.872 -3.203 -4.013 1.00 44.56 93 MET A O 1
ATOM 715 N N . ARG A 1 94 ? 37.195 -4.301 -5.852 1.00 39.72 94 ARG A N 1
ATOM 716 C CA . ARG A 1 94 ? 37.928 -5.555 -5.613 1.00 39.72 94 ARG A CA 1
ATOM 717 C C . ARG A 1 94 ? 38.295 -6.222 -6.927 1.00 39.72 94 ARG A C 1
ATOM 719 O O . ARG A 1 94 ? 37.409 -6.283 -7.804 1.00 39.72 94 ARG A O 1
#

Organism: Trichonephila clavata (NCBI:txid2740835)

Radius of gyration: 16.12 Å; Cα contacts (8 Å, |Δi|>4): 141; chains: 1; bounding box: 58×22×37 Å

pLDDT: mean 86.67, std 14.14, range [39.72, 97.69]

Solvent-accessible surface area (backbone atoms only — not comparable to full-atom values): 5749 Å² total; per-residue (Å²): 132,82,88,53,75,54,31,34,40,38,43,57,81,46,79,58,90,92,46,30,36,37,45,40,28,39,36,36,61,36,96,91,77,42,79,44,77,47,77,75,47,74,46,76,42,102,61,70,46,29,65,55,46,52,51,54,50,52,51,56,28,54,79,66,74,38,64,91,26,60,76,44,79,44,62,68,103,43,43,37,71,75,40,72,82,72,77,64,97,80,72,88,83,123